Protein AF-A0AAW8KU34-F1 (afdb_monomer_lite)

Radius of gyration: 14.09 Å; chains: 1; bounding box: 29×32×42 Å

Foldseek 3Di:
DDDDQFDADDFPVQVVQVVVCVPPQARDQCCVVPVPTSNNVRLVSSLVVVVVVCVPDPDDDDDQDDDDPPPCSLNSQRSNQVVVVVVVDDGDRDDPPPPPDPNVRD

pLDDT: mean 89.27, std 9.23, range [56.66, 97.44]

Structure (mmCIF, N/CA/C/O backbone):
data_AF-A0AAW8KU34-F1
#
_entry.id   AF-A0AAW8KU34-F1
#
loop_
_atom_site.group_PDB
_atom_site.id
_atom_site.type_symbol
_atom_site.label_atom_id
_atom_site.label_alt_id
_atom_site.label_comp_id
_atom_site.label_asym_id
_atom_site.label_entity_id
_atom_site.label_seq_id
_atom_site.pdbx_PDB_ins_code
_atom_site.Cartn_x
_atom_site.Cartn_y
_atom_site.Cartn_z
_atom_site.occupancy
_atom_site.B_iso_or_equiv
_atom_site.auth_seq_id
_atom_site.auth_comp_id
_atom_site.auth_asym_id
_atom_site.auth_atom_id
_atom_site.pdbx_PDB_model_num
ATOM 1 N N . ASP A 1 1 ? 1.439 19.061 10.463 1.00 82.94 1 ASP A N 1
ATOM 2 C CA . ASP A 1 1 ? 2.182 18.063 9.667 1.00 82.94 1 ASP A CA 1
ATOM 3 C C . ASP A 1 1 ? 1.317 16.869 9.321 1.00 82.94 1 ASP A C 1
ATOM 5 O O . ASP A 1 1 ? 0.496 16.463 10.137 1.00 82.94 1 ASP A O 1
ATOM 9 N N . LEU A 1 2 ? 1.455 16.345 8.100 1.00 84.88 2 LEU A N 1
ATOM 10 C CA . LEU A 1 2 ? 0.775 15.120 7.673 1.00 84.88 2 LEU A CA 1
ATOM 11 C C . LEU A 1 2 ? 1.658 13.909 8.010 1.00 84.88 2 LEU A C 1
ATOM 13 O O . LEU A 1 2 ? 2.841 13.927 7.662 1.00 84.88 2 LEU A O 1
ATOM 17 N N . PRO A 1 3 ? 1.122 12.858 8.657 1.00 86.56 3 PRO A N 1
ATOM 18 C CA . PRO A 1 3 ? 1.906 11.675 8.986 1.00 86.56 3 PRO A CA 1
ATOM 19 C C . PRO A 1 3 ? 2.323 10.934 7.712 1.00 86.56 3 PRO A C 1
ATOM 21 O O . PRO A 1 3 ? 1.494 10.592 6.866 1.00 86.56 3 PRO A O 1
ATOM 24 N N . VAL A 1 4 ? 3.621 10.657 7.586 1.00 90.88 4 VAL A N 1
ATOM 25 C CA . VAL A 1 4 ? 4.167 9.839 6.499 1.00 90.88 4 VAL A CA 1
ATOM 26 C C . VAL A 1 4 ? 4.163 8.381 6.945 1.00 90.88 4 VAL A C 1
ATOM 28 O O . VAL A 1 4 ? 4.952 7.983 7.796 1.00 90.88 4 VAL A O 1
ATOM 31 N N . TYR A 1 5 ? 3.269 7.579 6.366 1.00 89.50 5 TYR A N 1
ATOM 32 C CA . TYR A 1 5 ? 3.128 6.163 6.727 1.00 89.50 5 TYR A CA 1
ATOM 33 C C . TYR A 1 5 ? 4.246 5.273 6.170 1.00 89.50 5 TYR A C 1
ATOM 35 O O . TYR A 1 5 ? 4.602 4.284 6.804 1.00 89.50 5 TYR A O 1
ATOM 43 N N . ALA A 1 6 ? 4.786 5.598 4.992 1.00 91.81 6 ALA A N 1
ATOM 44 C CA . ALA A 1 6 ? 5.962 4.941 4.425 1.00 91.81 6 ALA A CA 1
ATOM 45 C C . ALA A 1 6 ? 6.533 5.722 3.237 1.00 91.81 6 ALA A C 1
ATOM 47 O O . ALA A 1 6 ? 5.825 6.482 2.574 1.00 91.81 6 ALA A O 1
ATOM 48 N N . THR A 1 7 ? 7.785 5.409 2.908 1.00 93.94 7 THR A N 1
ATOM 49 C CA . THR A 1 7 ? 8.419 5.742 1.630 1.00 93.94 7 THR A CA 1
ATOM 50 C C . THR A 1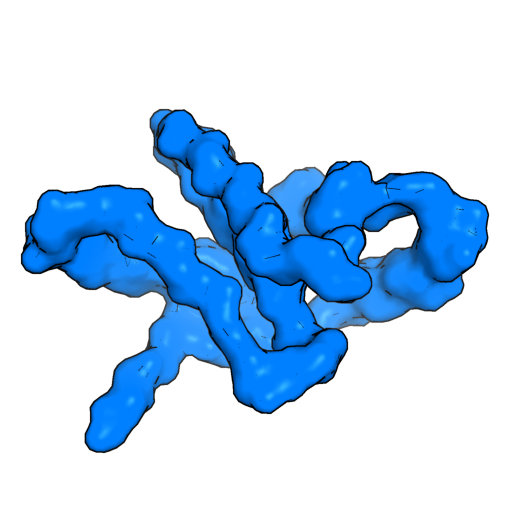 7 ? 8.562 4.459 0.816 1.00 93.94 7 THR A C 1
ATOM 52 O O . THR A 1 7 ? 9.169 3.488 1.275 1.00 93.94 7 THR A O 1
ATOM 55 N N . VAL A 1 8 ? 7.983 4.431 -0.385 1.00 95.56 8 VAL A N 1
ATOM 56 C CA . VAL A 1 8 ? 8.022 3.261 -1.274 1.00 95.56 8 VAL A CA 1
ATOM 57 C C . VAL A 1 8 ? 9.053 3.513 -2.376 1.00 95.56 8 VAL A C 1
ATOM 59 O O . VAL A 1 8 ? 8.828 4.397 -3.208 1.00 95.56 8 VAL A O 1
ATOM 62 N N . PRO A 1 9 ? 10.186 2.789 -2.397 1.00 94.62 9 PRO A N 1
ATOM 63 C CA . PRO A 1 9 ? 11.171 2.933 -3.458 1.00 94.62 9 PRO A CA 1
ATOM 64 C C . PRO A 1 9 ? 10.641 2.371 -4.777 1.00 94.62 9 PRO A C 1
ATOM 66 O O . PRO A 1 9 ? 9.711 1.562 -4.823 1.00 94.62 9 PRO A O 1
ATOM 69 N N . ARG A 1 10 ? 11.264 2.789 -5.878 1.00 92.44 10 ARG A N 1
ATOM 70 C CA . ARG A 1 10 ? 10.978 2.209 -7.188 1.00 92.44 10 ARG A CA 1
ATOM 71 C C . ARG A 1 10 ? 11.540 0.791 -7.259 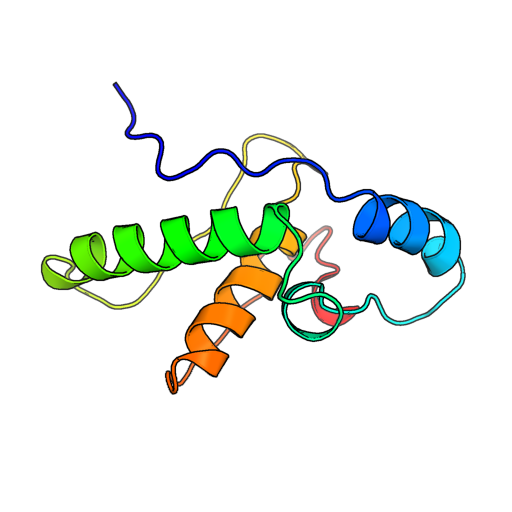1.00 92.44 10 ARG A C 1
ATOM 73 O O . ARG A 1 10 ? 12.690 0.569 -6.896 1.00 92.44 10 ARG A O 1
ATOM 80 N N . SER A 1 11 ? 10.736 -0.142 -7.760 1.00 92.12 11 SER A N 1
ATOM 81 C CA . SER A 1 11 ? 11.166 -1.517 -8.027 1.00 92.12 11 SER A CA 1
ATOM 82 C C . SER A 1 11 ? 11.698 -1.623 -9.463 1.00 92.12 11 SER A C 1
ATOM 84 O O . SER A 1 11 ? 10.914 -1.443 -10.405 1.00 92.12 11 SER A O 1
ATOM 86 N N . PRO A 1 12 ? 12.983 -1.973 -9.671 1.00 87.69 12 PRO A N 1
ATOM 87 C CA . PRO A 1 12 ? 13.537 -2.202 -11.008 1.00 87.69 12 PRO A CA 1
ATOM 88 C C . PRO A 1 12 ? 12.806 -3.328 -11.749 1.00 87.69 12 PRO A C 1
ATOM 90 O O . PRO A 1 12 ? 12.607 -3.276 -12.965 1.00 87.69 12 PRO A O 1
ATOM 93 N N . ILE A 1 13 ? 12.347 -4.337 -11.002 1.00 85.12 13 ILE A N 1
ATOM 94 C CA . ILE A 1 13 ? 11.588 -5.474 -11.523 1.00 85.12 13 ILE A CA 1
ATOM 95 C C . ILE A 1 13 ? 10.246 -4.991 -12.083 1.00 85.12 13 ILE A C 1
ATOM 97 O O . ILE A 1 13 ? 9.852 -5.381 -13.186 1.00 85.12 13 ILE A O 1
ATOM 101 N N . GLN A 1 14 ? 9.549 -4.128 -11.342 1.00 83.44 14 GLN A N 1
ATOM 102 C CA . GLN A 1 14 ? 8.282 -3.553 -11.780 1.00 83.44 14 GLN A CA 1
ATOM 103 C C . GLN A 1 14 ? 8.462 -2.616 -12.980 1.00 83.44 14 GLN A C 1
ATOM 105 O O . GLN A 1 14 ? 7.684 -2.702 -13.930 1.00 83.44 14 GLN A O 1
ATOM 110 N N . GLU A 1 15 ? 9.478 -1.750 -12.978 1.00 83.69 15 GLU A N 1
ATOM 111 C CA . GLU A 1 15 ? 9.758 -0.832 -14.093 1.00 83.69 15 GLU A CA 1
ATOM 112 C C . GLU A 1 15 ? 10.072 -1.580 -15.392 1.00 83.69 15 GLU A C 1
ATOM 114 O O . GLU A 1 15 ? 9.447 -1.330 -16.428 1.00 83.69 15 GLU A O 1
ATOM 119 N N . THR A 1 16 ? 10.974 -2.562 -15.325 1.00 77.56 16 THR A N 1
ATOM 120 C CA . THR A 1 16 ? 11.326 -3.409 -16.474 1.00 77.56 16 THR A CA 1
ATOM 121 C C . THR A 1 16 ? 10.087 -4.099 -17.039 1.00 77.56 16 THR A C 1
ATOM 123 O O . THR A 1 16 ? 9.863 -4.127 -18.252 1.00 77.56 16 THR A O 1
ATOM 126 N N . ARG A 1 17 ? 9.221 -4.610 -16.156 1.00 72.44 17 ARG A N 1
ATOM 127 C CA . ARG A 1 17 ? 7.977 -5.272 -16.552 1.00 72.44 17 ARG A CA 1
ATOM 128 C C . ARG A 1 17 ? 6.988 -4.296 -17.171 1.00 72.44 17 ARG A C 1
ATOM 130 O O . ARG A 1 17 ? 6.441 -4.625 -18.213 1.00 72.44 17 ARG A O 1
ATOM 137 N N . MET A 1 18 ? 6.788 -3.097 -16.627 1.00 71.69 18 MET A N 1
ATOM 138 C CA . MET A 1 18 ? 5.879 -2.106 -17.224 1.00 71.69 18 MET A CA 1
ATOM 139 C C . MET A 1 18 ? 6.263 -1.756 -18.670 1.00 71.69 18 MET A C 1
ATOM 141 O O . MET A 1 18 ? 5.384 -1.643 -19.525 1.00 71.69 18 MET A O 1
ATOM 145 N N . ASN A 1 19 ? 7.561 -1.685 -18.976 1.00 66.62 19 ASN A N 1
ATOM 146 C CA . ASN A 1 19 ? 8.042 -1.446 -20.339 1.00 66.62 19 ASN A CA 1
ATOM 147 C C . ASN A 1 19 ? 7.754 -2.622 -21.288 1.00 66.62 19 ASN A C 1
ATOM 149 O O . ASN A 1 19 ? 7.316 -2.410 -22.419 1.00 66.62 19 ASN A O 1
ATOM 153 N N . ILE A 1 20 ? 7.923 -3.860 -20.817 1.00 60.25 20 ILE A N 1
ATOM 154 C CA . ILE A 1 20 ? 7.625 -5.083 -21.583 1.00 60.25 20 ILE A CA 1
ATOM 155 C C . ILE A 1 20 ? 6.104 -5.282 -21.754 1.00 60.25 20 ILE A C 1
ATOM 157 O O . ILE A 1 20 ? 5.633 -5.780 -22.779 1.00 60.25 20 ILE A O 1
ATOM 161 N N . LEU A 1 21 ? 5.314 -4.868 -20.763 1.00 59.69 21 LEU A N 1
ATOM 162 C CA . LEU A 1 21 ? 3.875 -5.115 -20.663 1.00 59.69 21 LEU A CA 1
ATOM 163 C C . LEU A 1 21 ? 3.008 -4.097 -21.398 1.00 59.69 21 LEU A C 1
ATOM 165 O O . LEU A 1 21 ? 1.831 -4.382 -21.598 1.00 59.69 21 LEU A O 1
ATOM 169 N N . LYS A 1 22 ? 3.571 -3.002 -21.933 1.00 59.19 22 LYS A N 1
ATOM 170 C CA . LYS A 1 22 ? 2.886 -2.203 -22.972 1.00 59.19 22 LYS A CA 1
ATOM 171 C C . LYS A 1 22 ? 2.386 -3.074 -24.144 1.00 59.19 22 LYS A C 1
ATOM 173 O O . LYS A 1 22 ? 1.486 -2.655 -24.862 1.00 59.19 22 LYS A O 1
ATOM 178 N N . LYS A 1 23 ? 2.931 -4.292 -24.313 1.00 56.66 23 LYS A N 1
ATOM 179 C CA . LYS A 1 23 ? 2.523 -5.297 -25.310 1.00 56.66 23 LYS A CA 1
ATOM 180 C C . LYS A 1 23 ? 1.631 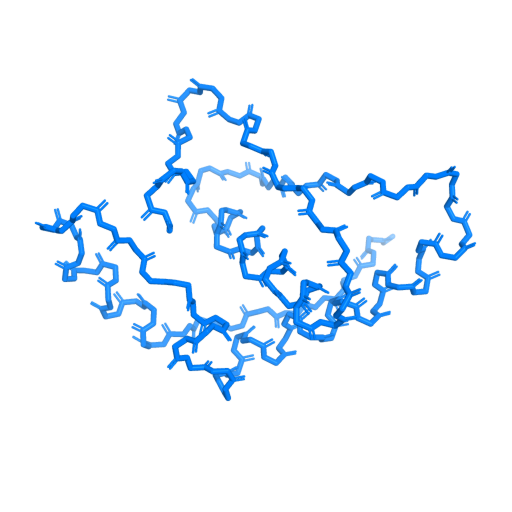-6.445 -24.788 1.00 56.66 23 LYS A C 1
ATOM 182 O O . LYS A 1 23 ? 1.126 -7.203 -25.609 1.00 56.66 23 LYS A O 1
ATOM 187 N N . LYS A 1 24 ? 1.429 -6.628 -23.473 1.00 56.88 24 LYS A N 1
ATOM 188 C CA . LYS A 1 24 ? 0.632 -7.744 -22.901 1.00 56.88 24 LYS A CA 1
ATOM 189 C C . LYS A 1 24 ? -0.642 -7.248 -22.207 1.00 56.88 24 LYS A C 1
ATOM 191 O O . LYS A 1 24 ? -0.696 -6.135 -21.703 1.00 56.88 24 LYS A O 1
ATOM 196 N N . LYS A 1 25 ? -1.669 -8.106 -22.155 1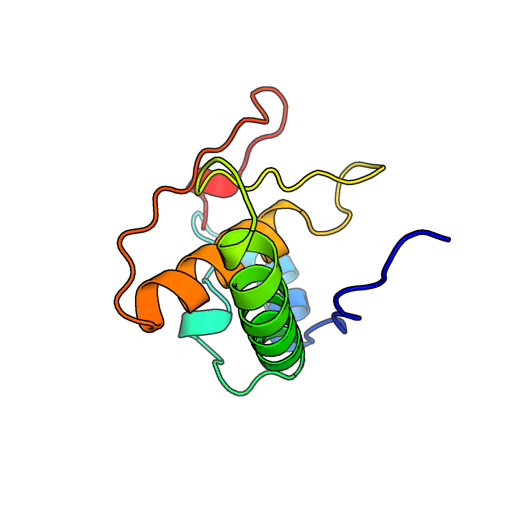.00 69.12 25 LYS A N 1
ATOM 197 C CA . LYS A 1 25 ? -2.993 -7.787 -21.582 1.00 69.12 25 LYS A CA 1
ATOM 198 C C . LYS A 1 25 ? -3.043 -7.728 -20.041 1.00 69.12 25 LYS A C 1
ATOM 200 O O . LYS A 1 25 ? -4.006 -7.172 -19.532 1.00 69.12 25 LYS A O 1
ATOM 205 N N . SER A 1 26 ? -2.054 -8.272 -19.318 1.00 78.25 26 SER A N 1
ATOM 206 C CA . SER A 1 26 ? -2.069 -8.373 -17.845 1.00 78.25 26 SER A CA 1
ATOM 207 C C . SER A 1 26 ? -0.733 -7.968 -17.205 1.00 78.25 26 SER A C 1
ATOM 209 O O . SER A 1 26 ? 0.333 -8.347 -17.693 1.00 78.25 26 SER A O 1
ATOM 211 N N . ILE A 1 27 ? -0.807 -7.190 -16.124 1.00 82.31 27 ILE A N 1
ATOM 212 C CA . ILE A 1 27 ? 0.280 -6.664 -15.303 1.00 82.31 27 ILE A CA 1
ATOM 213 C C . ILE A 1 27 ? 0.407 -7.550 -14.063 1.00 82.31 27 ILE A C 1
ATOM 215 O O . ILE A 1 27 ? -0.523 -7.618 -13.279 1.00 82.31 27 ILE A O 1
ATOM 219 N N . PRO A 1 28 ? 1.547 -8.210 -13.819 1.00 86.44 28 PRO A N 1
ATOM 220 C CA . PRO A 1 28 ? 1.688 -9.048 -12.644 1.00 86.44 28 PRO A CA 1
ATOM 221 C C . PRO A 1 28 ? 1.689 -8.213 -11.360 1.00 86.44 28 PRO A C 1
ATOM 223 O O . PRO A 1 28 ? 2.337 -7.168 -11.277 1.00 86.44 28 PRO A O 1
ATOM 226 N N . ILE A 1 29 ? 1.046 -8.744 -10.326 1.00 92.81 29 ILE A N 1
ATOM 227 C CA . ILE A 1 29 ? 1.093 -8.194 -8.972 1.00 92.81 29 ILE A CA 1
ATOM 228 C C . ILE A 1 29 ? 2.467 -8.488 -8.352 1.00 92.81 29 ILE A C 1
ATOM 230 O O . ILE A 1 29 ? 2.851 -9.649 -8.168 1.00 92.81 29 ILE A O 1
ATOM 234 N N . LEU A 1 30 ? 3.214 -7.433 -8.016 1.00 94.19 30 LEU A N 1
ATOM 235 C CA . LEU A 1 30 ? 4.580 -7.542 -7.496 1.00 94.19 30 LEU A CA 1
ATOM 236 C C . LEU A 1 30 ? 4.624 -8.287 -6.154 1.00 94.19 30 LEU A C 1
ATOM 238 O O . LEU A 1 30 ? 5.466 -9.161 -5.991 1.00 94.19 30 LEU A O 1
ATOM 242 N N . ALA A 1 31 ? 3.658 -8.055 -5.261 1.00 95.31 31 ALA A N 1
ATOM 243 C CA . ALA A 1 31 ? 3.540 -8.734 -3.967 1.00 95.31 31 ALA A CA 1
ATOM 244 C C . ALA A 1 31 ? 3.412 -10.267 -4.076 1.00 95.31 31 ALA A C 1
ATOM 246 O O . ALA A 1 31 ? 3.710 -10.977 -3.117 1.00 95.31 31 ALA A O 1
ATOM 247 N N . VAL A 1 32 ? 2.970 -10.781 -5.231 1.00 94.12 32 VAL A N 1
ATOM 248 C CA . VAL A 1 32 ? 2.906 -12.224 -5.520 1.00 94.12 32 VAL A CA 1
ATOM 249 C C . VAL A 1 32 ? 4.178 -12.709 -6.213 1.00 94.12 32 VAL A C 1
ATOM 251 O O . VAL A 1 32 ? 4.642 -13.812 -5.949 1.00 94.12 32 VAL A O 1
ATOM 254 N N . LYS A 1 33 ? 4.729 -11.917 -7.141 1.00 92.00 33 LYS A N 1
ATOM 255 C CA . LYS A 1 33 ? 5.848 -12.346 -7.997 1.00 92.00 33 LYS A CA 1
ATOM 256 C C . LYS A 1 33 ? 7.237 -12.115 -7.409 1.00 92.00 33 LYS A C 1
ATOM 258 O O . LYS A 1 33 ? 8.155 -12.805 -7.829 1.00 92.00 33 LYS A O 1
ATOM 263 N N . SER A 1 34 ? 7.397 -11.130 -6.535 1.00 93.44 34 SER A N 1
ATOM 264 C CA . SER A 1 34 ? 8.650 -10.804 -5.848 1.00 93.44 34 SER A CA 1
ATOM 265 C C . SER A 1 34 ? 8.295 -10.234 -4.481 1.00 93.44 34 SER A C 1
ATOM 267 O O . SER A 1 34 ? 8.297 -9.026 -4.252 1.00 93.44 34 SER A O 1
ATOM 269 N N . SER A 1 35 ? 7.868 -11.116 -3.582 1.00 92.44 35 SER A N 1
ATOM 270 C CA . SER A 1 35 ? 7.439 -10.731 -2.237 1.00 92.44 35 SER A CA 1
ATOM 271 C C . SER A 1 35 ? 8.580 -10.154 -1.392 1.00 92.44 35 SER A C 1
ATOM 273 O O . SER A 1 35 ? 8.323 -9.505 -0.385 1.00 92.44 35 SER A O 1
ATOM 275 N N . ASP A 1 36 ? 9.819 -10.422 -1.768 1.00 93.50 36 ASP A N 1
ATOM 276 C CA . ASP A 1 36 ? 11.067 -9.959 -1.164 1.00 93.50 36 ASP A CA 1
ATOM 277 C C . ASP A 1 36 ? 11.530 -8.580 -1.672 1.00 93.50 36 ASP A C 1
ATOM 279 O O . ASP A 1 36 ? 12.485 -8.021 -1.140 1.00 93.50 36 ASP A O 1
ATOM 283 N N . ASP A 1 37 ? 10.858 -8.009 -2.676 1.00 95.88 37 ASP A N 1
ATOM 284 C CA . ASP A 1 37 ? 11.195 -6.690 -3.213 1.00 95.88 37 ASP A CA 1
ATOM 285 C C . ASP A 1 37 ? 11.033 -5.596 -2.139 1.00 95.88 37 ASP A C 1
ATOM 287 O O . ASP A 1 37 ? 10.047 -5.561 -1.395 1.00 95.88 37 ASP A O 1
ATOM 291 N N . ILE A 1 38 ? 11.985 -4.661 -2.084 1.00 95.50 38 ILE A N 1
ATOM 292 C CA . ILE A 1 38 ? 12.019 -3.578 -1.089 1.00 95.50 38 ILE A CA 1
ATOM 293 C C . ILE A 1 38 ? 10.743 -2.724 -1.154 1.00 95.50 38 ILE A C 1
ATOM 295 O O . ILE A 1 38 ? 10.228 -2.296 -0.121 1.00 95.50 38 ILE A O 1
ATOM 299 N N . ALA A 1 39 ? 10.174 -2.515 -2.346 1.00 96.19 39 ALA A N 1
ATOM 300 C CA . ALA A 1 39 ? 8.908 -1.803 -2.489 1.00 96.19 39 ALA A CA 1
ATOM 301 C C . ALA A 1 39 ? 7.758 -2.533 -1.777 1.00 96.19 39 ALA A C 1
ATOM 303 O O . ALA A 1 39 ? 6.884 -1.890 -1.196 1.00 96.19 39 ALA A O 1
ATOM 304 N N . ILE A 1 40 ? 7.762 -3.869 -1.793 1.00 96.94 40 ILE A N 1
ATOM 305 C CA . ILE A 1 40 ? 6.768 -4.696 -1.100 1.00 96.94 40 ILE A CA 1
ATOM 306 C C . ILE A 1 40 ? 6.982 -4.663 0.410 1.00 96.94 40 ILE A C 1
ATOM 308 O O . ILE A 1 40 ? 5.999 -4.578 1.147 1.00 96.94 40 ILE A O 1
ATOM 312 N N . GLU A 1 41 ? 8.228 -4.644 0.880 1.00 95.56 41 GLU A N 1
ATOM 313 C CA . GLU A 1 41 ? 8.511 -4.482 2.308 1.00 95.56 41 GLU A CA 1
ATOM 314 C C . GLU A 1 41 ? 8.010 -3.129 2.835 1.00 95.56 41 GLU A C 1
ATOM 316 O O . GLU A 1 41 ? 7.313 -3.082 3.851 1.00 95.56 41 GLU A O 1
ATOM 321 N N . SER A 1 42 ? 8.210 -2.039 2.084 1.00 96.31 42 SER A N 1
ATOM 322 C CA . SER A 1 42 ? 7.615 -0.738 2.423 1.00 96.31 42 SER A CA 1
ATOM 323 C C . SER A 1 42 ? 6.085 -0.810 2.538 1.00 96.31 42 SER A C 1
ATOM 325 O O . SER A 1 42 ? 5.505 -0.196 3.434 1.00 96.31 42 SER A O 1
ATOM 327 N N . LEU A 1 43 ? 5.404 -1.586 1.685 1.00 96.88 43 LEU A N 1
ATOM 328 C CA . LEU A 1 43 ? 3.952 -1.786 1.782 1.00 96.88 43 LEU A CA 1
ATOM 329 C C . LEU A 1 43 ? 3.537 -2.644 2.990 1.00 96.88 43 LEU A C 1
ATOM 331 O O . LEU A 1 43 ? 2.449 -2.432 3.533 1.00 96.88 43 LEU A O 1
ATOM 335 N N . ARG A 1 44 ? 4.376 -3.581 3.454 1.00 95.31 44 ARG A N 1
ATOM 336 C CA . ARG A 1 44 ? 4.130 -4.308 4.713 1.00 95.31 44 ARG A CA 1
ATOM 337 C C . ARG A 1 44 ? 4.186 -3.369 5.915 1.00 95.31 44 ARG A C 1
ATOM 339 O O . ARG A 1 44 ? 3.337 -3.493 6.798 1.00 95.31 44 ARG A O 1
ATOM 346 N N . SER A 1 45 ? 5.094 -2.395 5.908 1.00 94.44 45 SER A N 1
ATOM 347 C CA . SER A 1 45 ? 5.134 -1.327 6.916 1.00 94.44 45 SER A CA 1
ATOM 348 C C . SER A 1 45 ? 3.861 -0.475 6.892 1.00 94.44 45 SER A C 1
ATOM 350 O O . SER A 1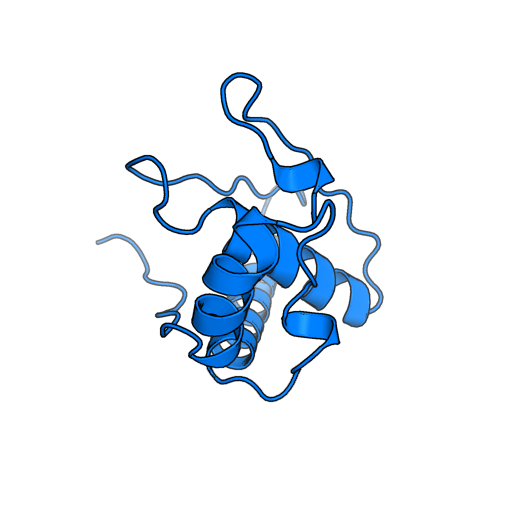 45 ? 3.266 -0.244 7.946 1.00 94.44 45 SER A O 1
ATOM 352 N N . ILE A 1 46 ? 3.364 -0.105 5.699 1.00 95.44 46 ILE A N 1
ATOM 353 C CA . ILE A 1 46 ? 2.065 0.582 5.557 1.00 95.44 46 ILE A CA 1
ATOM 354 C C . ILE A 1 46 ? 0.935 -0.258 6.161 1.00 95.44 46 ILE A C 1
ATOM 356 O O . ILE A 1 46 ? 0.137 0.271 6.931 1.00 95.44 46 ILE A O 1
ATOM 360 N N . ARG A 1 47 ? 0.860 -1.562 5.851 1.00 95.00 47 ARG A N 1
ATOM 361 C CA . ARG A 1 47 ? -0.160 -2.465 6.417 1.00 95.00 47 ARG A CA 1
ATOM 362 C C . ARG A 1 47 ? -0.157 -2.409 7.946 1.00 95.00 47 ARG A C 1
ATOM 364 O O . ARG A 1 47 ? -1.226 -2.298 8.540 1.00 95.00 47 ARG A O 1
ATOM 371 N N . THR A 1 48 ? 1.016 -2.492 8.571 1.00 93.81 48 THR A N 1
ATOM 372 C CA . THR A 1 48 ? 1.149 -2.442 10.034 1.00 93.81 48 THR A CA 1
ATOM 373 C C . THR A 1 48 ? 0.667 -1.104 10.591 1.00 93.81 48 THR A C 1
ATOM 375 O O . THR A 1 48 ? -0.120 -1.084 11.533 1.00 93.81 48 THR A O 1
ATOM 378 N N . ALA A 1 49 ? 1.056 0.017 9.984 1.00 92.62 49 ALA A N 1
ATOM 379 C CA . ALA A 1 49 ? 0.628 1.332 10.451 1.00 92.62 49 ALA A CA 1
ATOM 380 C C . ALA A 1 49 ? -0.887 1.560 10.271 1.00 92.62 49 ALA A C 1
ATOM 382 O O . ALA A 1 49 ? -1.555 2.071 11.170 1.00 92.62 49 ALA A O 1
ATOM 383 N N . ILE A 1 50 ? -1.453 1.107 9.148 1.00 92.75 50 ILE A N 1
ATOM 384 C CA . ILE A 1 50 ? -2.901 1.127 8.905 1.00 92.75 50 ILE A CA 1
ATOM 385 C C . ILE A 1 50 ? -3.638 0.229 9.900 1.00 92.75 50 ILE A C 1
ATOM 387 O O . ILE A 1 50 ? -4.715 0.600 10.350 1.00 92.75 50 ILE A O 1
ATOM 391 N N . HIS A 1 51 ? -3.084 -0.929 10.268 1.00 90.88 51 HIS A N 1
ATOM 392 C CA . HIS A 1 51 ? -3.711 -1.818 11.246 1.00 90.88 51 HIS A CA 1
ATOM 393 C C . HIS A 1 51 ? -3.978 -1.093 12.569 1.00 90.88 51 HIS A C 1
ATOM 395 O O . HIS A 1 51 ? -5.095 -1.157 13.073 1.00 90.88 51 HIS A O 1
ATOM 401 N N . PHE A 1 52 ? -2.998 -0.336 13.069 1.00 89.69 52 PHE A N 1
ATOM 402 C CA . PHE A 1 52 ? -3.175 0.481 14.269 1.00 89.69 52 PHE A CA 1
ATOM 403 C C . PHE A 1 52 ? -4.145 1.647 14.056 1.00 89.69 52 PHE A C 1
ATOM 405 O O . PHE A 1 52 ? -4.974 1.910 14.924 1.00 89.69 52 PHE A O 1
ATOM 412 N N . ALA A 1 53 ? -4.094 2.313 12.898 1.00 89.56 53 ALA A N 1
ATOM 413 C CA . ALA A 1 53 ? -5.020 3.402 12.582 1.00 89.56 53 ALA A CA 1
ATOM 414 C C . ALA A 1 53 ? -6.486 2.927 12.516 1.00 89.56 53 ALA A C 1
ATOM 416 O O . ALA A 1 53 ? -7.388 3.631 12.965 1.00 89.56 53 ALA A O 1
ATOM 417 N N . LEU A 1 54 ? -6.724 1.721 11.991 1.00 89.69 54 LEU A N 1
ATOM 418 C CA . LEU A 1 54 ? -8.058 1.134 11.874 1.00 89.69 54 LEU A CA 1
ATOM 419 C C . LEU A 1 54 ? -8.646 0.680 13.212 1.00 89.69 54 LEU A C 1
ATOM 421 O O . LEU A 1 54 ? -9.867 0.650 13.332 1.00 89.69 54 LEU A O 1
ATOM 425 N N . THR A 1 55 ? -7.825 0.357 14.217 1.00 90.19 55 THR A N 1
ATOM 426 C CA . THR A 1 55 ? -8.312 -0.034 15.554 1.00 90.19 55 THR A CA 1
ATOM 427 C C . THR A 1 55 ? -9.186 1.049 16.190 1.00 90.19 55 THR A C 1
ATOM 429 O O . THR A 1 55 ? -10.149 0.734 16.882 1.00 90.19 55 THR A O 1
ATOM 432 N N . SER A 1 56 ? -8.886 2.318 15.910 1.00 89.06 56 SER A N 1
ATOM 433 C CA . SER A 1 56 ? -9.646 3.473 16.405 1.00 89.06 56 SER A CA 1
ATOM 434 C C . SER A 1 56 ? -10.609 4.055 15.361 1.00 89.06 56 SER A C 1
ATOM 436 O O . SER A 1 56 ? -11.221 5.096 15.601 1.00 89.06 56 SER A O 1
ATOM 438 N N . ALA A 1 57 ? -10.735 3.431 14.184 1.00 91.94 57 ALA A N 1
ATOM 439 C CA . ALA A 1 57 ? -11.564 3.931 13.094 1.00 91.94 57 ALA A CA 1
ATOM 440 C C . ALA A 1 57 ? -13.009 3.422 13.190 1.00 91.94 57 ALA A C 1
ATOM 442 O O . ALA A 1 57 ? -13.286 2.311 13.632 1.00 91.94 57 ALA A O 1
ATOM 443 N N . LYS A 1 58 ? -13.955 4.226 12.690 1.00 94.75 58 LYS A N 1
ATOM 444 C CA . LYS A 1 58 ? -15.386 3.876 12.665 1.00 94.75 58 LYS A CA 1
ATOM 445 C C . LYS A 1 58 ? -15.715 2.720 11.707 1.00 94.75 58 LYS A C 1
ATOM 447 O O . LYS A 1 58 ? -16.746 2.072 11.860 1.00 94.75 58 LYS A O 1
ATOM 452 N N . ASN A 1 59 ? -14.901 2.506 10.675 1.00 94.56 59 ASN A N 1
ATOM 453 C CA . ASN A 1 59 ? -15.116 1.480 9.656 1.00 94.56 59 ASN A CA 1
ATOM 454 C C . ASN A 1 59 ? -13.778 0.969 9.094 1.00 94.56 59 ASN A C 1
ATOM 456 O O . ASN A 1 59 ? -12.713 1.496 9.405 1.00 94.56 59 ASN A O 1
ATOM 460 N N . ASN A 1 60 ? -13.851 -0.062 8.253 1.00 93.69 60 ASN A N 1
ATOM 461 C CA . ASN A 1 60 ? -12.718 -0.723 7.603 1.00 93.69 60 ASN A CA 1
ATOM 462 C C . ASN A 1 60 ? -12.490 -0.260 6.150 1.00 93.69 60 ASN A C 1
ATOM 464 O O . ASN A 1 60 ? -11.922 -1.007 5.352 1.00 93.69 60 ASN A O 1
ATOM 468 N N . ILE A 1 61 ? -12.965 0.934 5.786 1.00 95.50 61 ILE A N 1
ATOM 469 C CA . ILE A 1 61 ? -12.871 1.473 4.427 1.00 95.50 61 ILE A CA 1
ATOM 470 C C . ILE A 1 61 ? -11.633 2.363 4.335 1.00 95.50 61 ILE A C 1
ATOM 472 O O . ILE A 1 61 ? -11.478 3.318 5.092 1.00 95.50 61 ILE A O 1
ATOM 476 N N . ILE A 1 62 ? -10.762 2.064 3.373 1.00 94.69 62 ILE A N 1
ATOM 477 C CA . ILE A 1 62 ? -9.559 2.849 3.089 1.00 94.69 62 ILE A CA 1
ATOM 478 C C . ILE A 1 62 ? -9.675 3.399 1.672 1.00 94.69 62 ILE A C 1
ATOM 480 O O . ILE A 1 62 ? -9.862 2.641 0.722 1.00 94.69 62 ILE A O 1
ATOM 484 N N . MET A 1 63 ? -9.522 4.714 1.525 1.00 95.25 63 MET A N 1
ATOM 485 C CA . MET A 1 63 ? -9.415 5.367 0.223 1.00 95.25 63 MET A CA 1
ATOM 486 C C . MET A 1 63 ? -7.947 5.651 -0.092 1.00 95.25 63 MET A C 1
ATOM 488 O O . MET A 1 63 ? -7.247 6.272 0.706 1.00 95.25 63 MET A O 1
ATOM 492 N N . ILE A 1 64 ? -7.493 5.234 -1.274 1.00 94.62 64 ILE A N 1
ATOM 493 C CA . ILE A 1 64 ? -6.157 5.551 -1.784 1.00 94.62 64 ILE A CA 1
ATOM 494 C C . ILE A 1 64 ? -6.317 6.544 -2.930 1.00 94.62 64 ILE A C 1
ATOM 496 O O . ILE A 1 64 ? -6.889 6.233 -3.973 1.00 94.62 64 ILE A O 1
ATOM 500 N N . ALA A 1 65 ? -5.792 7.746 -2.729 1.00 93.81 65 ALA A N 1
ATOM 501 C CA . ALA A 1 65 ? -5.794 8.825 -3.706 1.00 93.81 65 ALA A CA 1
ATOM 502 C C . ALA A 1 65 ? -4.379 9.399 -3.848 1.00 93.81 65 ALA A C 1
ATOM 504 O O . ALA A 1 65 ? -3.460 9.036 -3.117 1.00 93.81 65 ALA A O 1
ATOM 505 N N . GLY A 1 66 ? -4.178 10.280 -4.820 1.00 91.38 66 GLY A N 1
ATOM 506 C CA . GLY A 1 66 ? -2.874 10.879 -5.075 1.00 91.38 66 GLY A CA 1
ATOM 507 C C . GLY A 1 66 ? -2.998 12.143 -5.919 1.00 91.38 66 GLY A C 1
ATOM 508 O O . GLY A 1 66 ? -4.005 12.309 -6.608 1.00 91.38 66 GLY A O 1
ATOM 509 N N . PRO A 1 67 ? -1.983 13.019 -5.874 1.00 91.25 67 PRO A N 1
ATOM 510 C CA . PRO A 1 67 ? -2.094 14.403 -6.336 1.00 91.25 67 PRO A CA 1
ATOM 511 C C . PRO A 1 67 ? -2.113 14.554 -7.862 1.00 91.25 67 PRO A C 1
ATOM 513 O O . PRO A 1 67 ? -2.537 15.586 -8.370 1.00 91.25 67 PRO A O 1
ATOM 516 N N . SER A 1 68 ? -1.659 13.544 -8.609 1.00 90.00 68 SER A N 1
ATOM 517 C CA . SER A 1 68 ? -1.595 13.599 -10.071 1.00 90.00 68 SER A CA 1
ATOM 518 C C . SER A 1 68 ? -1.724 12.209 -10.717 1.00 90.00 68 SER A C 1
ATOM 520 O O . SER A 1 68 ? -1.704 11.178 -10.023 1.00 90.00 68 SER A O 1
ATOM 522 N N . PRO A 1 69 ? -1.942 12.130 -12.045 1.00 86.19 69 PRO A N 1
ATOM 523 C CA . PRO A 1 69 ? -1.881 10.873 -12.791 1.00 86.19 69 PRO A CA 1
ATOM 524 C C . PRO A 1 69 ? -0.519 10.179 -12.641 1.00 86.19 69 PRO A C 1
ATOM 526 O O . PRO A 1 69 ? 0.482 10.824 -12.367 1.00 86.19 69 PRO A O 1
ATOM 529 N N . GLU A 1 70 ? -0.489 8.854 -12.810 1.00 84.50 70 GLU A N 1
ATOM 530 C CA . GLU A 1 70 ? 0.756 8.059 -12.906 1.00 84.50 70 GLU A CA 1
ATOM 531 C C . GLU A 1 70 ? 1.678 8.043 -11.664 1.00 84.50 70 GLU A C 1
ATOM 533 O O . GLU A 1 70 ? 2.673 7.332 -11.654 1.00 84.50 70 GLU A O 1
ATOM 538 N N . VAL A 1 71 ? 1.288 8.670 -10.548 1.00 89.44 71 VAL A N 1
ATOM 539 C CA . VAL A 1 71 ? 2.029 8.646 -9.262 1.00 89.44 71 VAL A CA 1
ATOM 540 C C . VAL A 1 71 ? 2.072 7.289 -8.539 1.00 89.44 71 VAL A C 1
ATOM 542 O O . VAL A 1 71 ? 2.532 7.207 -7.407 1.00 89.44 71 VAL A O 1
ATOM 545 N N . GLY A 1 72 ? 1.550 6.219 -9.145 1.00 90.19 72 GLY A N 1
ATOM 546 C CA . GLY A 1 72 ? 1.598 4.869 -8.567 1.00 90.19 72 GLY A CA 1
ATOM 547 C C . GLY A 1 72 ? 0.392 4.444 -7.718 1.00 90.19 72 GLY A C 1
ATOM 548 O O . GLY A 1 72 ? 0.441 3.379 -7.112 1.00 90.19 72 GLY A O 1
ATOM 549 N N . LYS A 1 73 ? -0.720 5.198 -7.706 1.00 92.69 73 LYS A N 1
ATOM 550 C CA . LYS A 1 73 ? -1.944 4.865 -6.931 1.00 92.69 73 LYS A CA 1
ATOM 551 C C . LYS A 1 73 ? -2.420 3.419 -7.131 1.00 92.69 73 LYS A C 1
ATOM 553 O O . LYS A 1 73 ? -2.629 2.702 -6.156 1.00 92.69 73 LYS A O 1
ATOM 558 N N . SER A 1 74 ? -2.550 2.977 -8.384 1.00 92.19 74 SER A N 1
ATOM 559 C CA . SER A 1 74 ? -3.011 1.621 -8.722 1.00 92.19 74 SER A CA 1
ATOM 560 C C . SER A 1 74 ? -2.010 0.546 -8.291 1.00 92.19 74 SER A C 1
ATOM 562 O O . SER A 1 74 ? -2.416 -0.514 -7.818 1.00 92.19 74 SER A O 1
ATOM 564 N N . PHE A 1 75 ? -0.705 0.837 -8.374 1.00 93.50 75 PHE A N 1
ATOM 565 C CA . PHE A 1 75 ? 0.346 -0.057 -7.885 1.00 93.50 75 PHE A CA 1
ATOM 566 C C . PHE A 1 75 ? 0.254 -0.242 -6.367 1.00 93.50 75 PHE A C 1
ATOM 568 O O . PHE A 1 75 ? 0.226 -1.381 -5.902 1.00 93.50 75 PHE A O 1
ATOM 575 N N . ILE A 1 76 ? 0.160 0.856 -5.609 1.00 95.38 76 ILE A N 1
ATOM 576 C CA . ILE A 1 76 ? 0.023 0.809 -4.148 1.00 95.38 76 ILE A CA 1
ATOM 577 C C . ILE A 1 76 ? -1.256 0.061 -3.768 1.00 95.38 76 ILE A C 1
ATOM 579 O O . ILE A 1 76 ? -1.195 -0.878 -2.984 1.00 95.38 76 ILE A O 1
ATOM 583 N N . SER A 1 77 ? -2.393 0.415 -4.373 1.00 95.81 77 SER A N 1
ATOM 584 C CA . SER A 1 77 ? -3.702 -0.160 -4.033 1.00 95.81 77 SER A CA 1
ATOM 585 C C . SER A 1 77 ? -3.756 -1.669 -4.264 1.00 95.81 77 SER A C 1
ATOM 587 O O . SER A 1 77 ? -4.150 -2.417 -3.373 1.00 95.81 77 SER A O 1
ATOM 589 N N . THR A 1 78 ? -3.292 -2.130 -5.428 1.00 95.56 78 THR A N 1
ATOM 590 C CA . THR A 1 78 ? -3.328 -3.553 -5.797 1.00 95.56 78 THR A CA 1
ATOM 591 C C . THR A 1 78 ? -2.411 -4.396 -4.914 1.00 95.56 78 THR A C 1
ATOM 593 O O . THR A 1 78 ? -2.814 -5.438 -4.389 1.00 95.56 78 THR A O 1
ATOM 596 N N . ASN A 1 79 ? -1.169 -3.948 -4.715 1.00 96.69 79 ASN A N 1
ATOM 597 C CA . ASN A 1 79 ? -0.214 -4.696 -3.902 1.00 96.69 79 ASN A CA 1
ATOM 598 C C . ASN A 1 79 ? -0.590 -4.657 -2.419 1.00 96.69 79 ASN A C 1
ATOM 600 O O . ASN A 1 79 ? -0.511 -5.685 -1.755 1.00 96.69 79 ASN A O 1
ATOM 604 N N . LEU A 1 80 ? -1.063 -3.519 -1.904 1.00 96.94 80 LEU A N 1
ATOM 605 C CA . LEU A 1 80 ? -1.508 -3.416 -0.518 1.00 96.94 80 LEU A CA 1
ATOM 606 C C . LEU A 1 80 ? -2.725 -4.313 -0.256 1.00 96.94 80 LEU A C 1
ATOM 608 O O . LEU A 1 80 ? -2.731 -5.045 0.731 1.00 96.94 80 LEU A O 1
ATOM 612 N N . ALA A 1 81 ? -3.710 -4.335 -1.162 1.00 97.06 81 ALA A N 1
ATOM 613 C CA . ALA A 1 81 ? -4.847 -5.252 -1.074 1.00 97.06 81 ALA A CA 1
ATOM 614 C C . ALA A 1 81 ? -4.398 -6.722 -1.050 1.00 97.06 81 ALA A C 1
ATOM 616 O O . ALA A 1 81 ? -4.871 -7.504 -0.226 1.00 97.06 81 ALA A O 1
ATOM 617 N N . THR A 1 82 ? -3.423 -7.077 -1.892 1.00 96.81 82 THR A N 1
ATOM 618 C CA . THR A 1 82 ? -2.820 -8.419 -1.919 1.00 96.81 82 THR A CA 1
ATOM 619 C C . THR A 1 82 ? -2.130 -8.758 -0.597 1.00 96.81 82 THR A C 1
ATOM 621 O O . THR A 1 82 ? -2.323 -9.844 -0.061 1.00 96.81 82 THR A O 1
ATOM 624 N N . ILE A 1 83 ? -1.368 -7.823 -0.030 1.00 97.00 83 ILE A N 1
ATOM 625 C CA . ILE A 1 83 ? -0.652 -7.992 1.243 1.00 97.00 83 ILE A CA 1
ATOM 626 C C . ILE A 1 83 ? -1.622 -8.134 2.428 1.00 97.00 83 ILE A C 1
ATOM 628 O O . ILE A 1 83 ? -1.350 -8.892 3.364 1.00 97.00 83 ILE A O 1
ATOM 632 N N . PHE A 1 84 ? -2.761 -7.434 2.406 1.00 96.44 84 PHE A N 1
ATOM 633 C CA . PHE A 1 84 ? -3.839 -7.652 3.374 1.00 96.44 84 PHE A CA 1
ATOM 634 C C . PHE A 1 84 ? -4.478 -9.035 3.198 1.00 96.44 84 PHE A C 1
ATOM 636 O O . PHE A 1 84 ? -4.683 -9.734 4.190 1.00 96.44 84 PHE A O 1
ATOM 643 N N . ALA A 1 85 ? -4.744 -9.455 1.958 1.00 96.38 85 ALA A N 1
ATOM 644 C CA . ALA A 1 85 ? -5.327 -10.763 1.661 1.00 96.38 85 ALA A CA 1
ATOM 645 C C . ALA A 1 85 ? -4.408 -11.924 2.083 1.00 96.38 85 ALA A C 1
ATOM 647 O O . ALA A 1 85 ? -4.872 -12.875 2.706 1.00 96.38 85 ALA A O 1
ATOM 648 N N . GLN A 1 86 ? -3.096 -11.807 1.846 1.00 94.75 86 GLN A N 1
ATOM 649 C CA . GLN A 1 86 ? -2.073 -12.748 2.329 1.00 94.75 86 GLN A CA 1
ATOM 650 C C . GLN A 1 86 ? -2.031 -12.843 3.864 1.00 94.75 86 GLN A C 1
ATOM 652 O O . GLN A 1 86 ? -1.625 -13.863 4.409 1.00 94.75 86 GLN A O 1
ATOM 657 N N . GLY A 1 87 ? -2.478 -11.802 4.573 1.00 92.31 87 GLY A N 1
ATOM 658 C CA . GLY A 1 87 ? -2.688 -11.812 6.023 1.00 92.31 87 GLY A CA 1
ATOM 659 C C . GLY A 1 87 ? -4.023 -12.429 6.460 1.00 92.31 87 GLY A C 1
ATOM 660 O O . GLY A 1 87 ? -4.517 -12.083 7.532 1.00 92.31 87 GLY A O 1
ATOM 661 N N . ASN A 1 88 ? -4.640 -13.280 5.629 1.00 94.00 88 ASN A N 1
ATOM 662 C CA . ASN A 1 88 ? -5.937 -13.928 5.857 1.00 94.00 88 ASN A CA 1
ATOM 663 C C . ASN A 1 88 ? -7.109 -12.955 6.090 1.00 94.00 88 ASN A C 1
ATOM 665 O O . ASN A 1 88 ? -8.078 -13.277 6.782 1.00 94.00 88 ASN A O 1
ATOM 669 N N . LYS A 1 89 ? -7.055 -11.749 5.513 1.00 94.25 89 LYS A N 1
ATOM 670 C CA . LYS A 1 89 ? -8.190 -10.816 5.515 1.00 94.25 89 LYS A CA 1
ATOM 671 C C . LYS A 1 89 ? -9.015 -10.986 4.242 1.00 94.25 89 LYS A C 1
ATOM 673 O O . LYS A 1 89 ? -8.474 -11.158 3.155 1.00 94.25 89 LYS A O 1
ATOM 678 N N . ARG A 1 90 ? -10.340 -10.870 4.361 1.00 96.94 90 ARG A N 1
ATOM 679 C CA . ARG A 1 90 ? -11.218 -10.698 3.195 1.00 96.94 90 ARG A CA 1
ATOM 680 C C . ARG A 1 90 ? -11.123 -9.247 2.740 1.00 96.94 90 ARG A C 1
ATOM 682 O O . ARG A 1 90 ? -11.483 -8.353 3.502 1.00 96.94 90 ARG A O 1
ATOM 689 N N . VAL A 1 91 ? -10.617 -9.029 1.532 1.00 97.00 91 VAL A N 1
ATOM 690 C CA . VAL A 1 91 ? -10.348 -7.695 0.986 1.00 97.00 91 VAL A CA 1
ATOM 691 C C . VAL A 1 91 ? -11.147 -7.508 -0.295 1.00 97.00 91 VAL A C 1
ATOM 693 O O . VAL A 1 91 ? -11.089 -8.350 -1.186 1.00 97.00 91 VAL A O 1
ATOM 696 N N . LEU A 1 92 ? -11.868 -6.391 -0.386 1.00 97.44 92 LEU A N 1
ATOM 697 C CA . LEU A 1 92 ? -12.492 -5.920 -1.617 1.00 97.44 92 LEU A CA 1
ATOM 698 C C . LEU A 1 92 ? -11.729 -4.686 -2.091 1.00 97.44 92 LEU A C 1
ATOM 700 O O . LEU A 1 92 ? -11.626 -3.701 -1.362 1.00 97.44 92 LEU A O 1
ATOM 704 N N . LEU A 1 93 ? -11.201 -4.752 -3.309 1.00 96.38 93 LEU A N 1
ATOM 705 C CA . LEU A 1 93 ? -10.538 -3.634 -3.962 1.00 96.38 93 LEU A CA 1
ATOM 706 C C . LEU A 1 93 ? -11.461 -3.085 -5.056 1.00 96.38 93 LEU A C 1
ATOM 708 O O . LEU A 1 93 ? -11.905 -3.835 -5.921 1.00 96.38 93 LEU A O 1
ATOM 712 N N . ILE A 1 94 ? -11.754 -1.786 -5.003 1.00 96.31 94 ILE A N 1
ATOM 713 C CA . ILE A 1 94 ? -12.698 -1.114 -5.906 1.00 96.31 94 ILE A CA 1
ATOM 714 C C . ILE A 1 94 ? -11.931 -0.077 -6.729 1.00 96.31 94 ILE A C 1
ATOM 716 O O . ILE A 1 94 ? -11.259 0.781 -6.156 1.00 96.31 94 ILE A O 1
ATOM 720 N N . ASP A 1 95 ? -12.031 -0.145 -8.062 1.00 94.12 95 ASP A N 1
ATOM 721 C CA . ASP A 1 95 ? -11.533 0.923 -8.938 1.00 94.12 95 ASP A CA 1
ATOM 722 C C . ASP A 1 95 ? -12.572 2.045 -8.999 1.00 94.12 95 ASP A C 1
ATOM 724 O O . ASP A 1 95 ? -13.620 1.894 -9.626 1.00 94.12 95 ASP A O 1
ATOM 728 N N . ALA A 1 96 ? -12.302 3.157 -8.319 1.00 93.31 96 ALA A N 1
ATOM 729 C CA . ALA A 1 96 ? -13.155 4.343 -8.375 1.00 93.31 96 ALA A CA 1
ATOM 730 C C . ALA A 1 96 ? -12.740 5.323 -9.494 1.00 93.31 96 ALA A C 1
ATOM 732 O O . ALA A 1 96 ? -13.426 6.324 -9.711 1.00 93.31 96 ALA A O 1
ATOM 733 N N . ASP A 1 97 ? -11.640 5.070 -10.221 1.00 90.81 97 ASP A N 1
ATOM 734 C CA . ASP A 1 97 ? -11.221 5.905 -11.352 1.00 90.81 97 ASP A CA 1
ATOM 735 C C . ASP A 1 97 ? -11.945 5.474 -12.635 1.00 90.81 97 ASP A C 1
ATOM 737 O O . ASP A 1 97 ? -11.444 4.703 -13.451 1.00 90.81 97 ASP A O 1
ATOM 741 N N . MET A 1 98 ? -13.142 6.018 -12.850 1.00 88.88 98 MET A N 1
ATOM 742 C CA . MET A 1 98 ? -13.949 5.715 -14.040 1.00 88.88 98 MET A CA 1
ATOM 743 C C . MET A 1 98 ? -13.401 6.323 -15.343 1.00 88.88 98 MET A C 1
ATOM 745 O O . MET A 1 98 ? -13.921 6.025 -16.416 1.00 88.88 98 MET A O 1
ATOM 749 N N . ARG A 1 99 ? -12.389 7.206 -15.287 1.00 86.00 99 ARG A N 1
ATOM 750 C CA . ARG A 1 99 ? -11.869 7.903 -16.479 1.00 86.00 99 ARG A CA 1
ATOM 751 C C . ARG A 1 99 ? -10.653 7.199 -17.056 1.00 86.00 99 ARG A C 1
ATOM 753 O O . ARG A 1 99 ?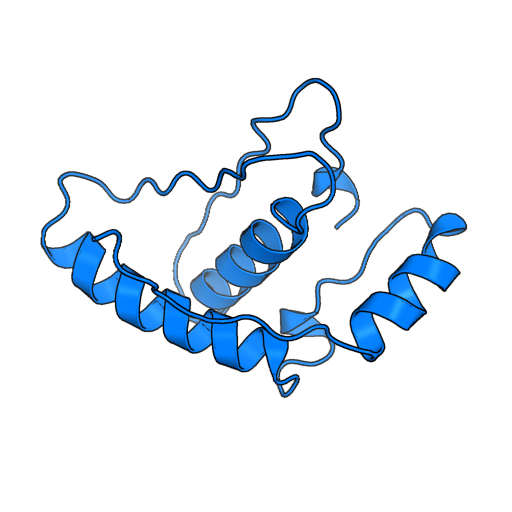 -10.563 7.023 -18.267 1.00 86.00 99 ARG A O 1
ATOM 760 N N . ARG A 1 100 ? -9.688 6.856 -16.202 1.00 82.44 100 ARG A N 1
ATOM 761 C CA . ARG A 1 100 ? -8.413 6.242 -16.602 1.00 82.44 100 ARG A CA 1
ATOM 762 C C . ARG A 1 100 ? -8.125 4.958 -15.823 1.00 82.44 100 ARG A C 1
ATOM 764 O O . ARG A 1 100 ? -6.980 4.517 -15.827 1.00 82.44 100 ARG A O 1
ATOM 771 N N . GLY A 1 101 ? -9.134 4.349 -15.198 1.00 79.44 101 GLY A N 1
ATOM 772 C CA . GLY A 1 101 ? -9.015 3.084 -14.477 1.00 79.44 101 GLY A CA 1
ATOM 773 C C . GLY A 1 101 ? -8.437 1.970 -15.345 1.00 79.44 101 GLY A C 1
ATOM 774 O O . GLY A 1 101 ? -8.954 1.628 -16.411 1.00 79.44 101 GLY A O 1
ATOM 775 N N . TYR A 1 102 ? -7.329 1.394 -14.892 1.00 83.94 102 TYR A N 1
ATOM 776 C CA . TYR A 1 102 ? -6.687 0.242 -15.528 1.00 83.94 102 TYR A CA 1
ATOM 777 C C . TYR A 1 102 ? -6.459 -0.899 -14.538 1.00 83.94 102 TYR A C 1
ATOM 779 O O . TYR A 1 102 ? -5.696 -1.818 -14.836 1.00 83.94 102 TYR A O 1
ATOM 787 N N . MET A 1 103 ? -7.120 -0.871 -13.373 1.00 86.50 103 MET A N 1
ATOM 788 C CA . MET A 1 103 ? -6.878 -1.859 -12.323 1.00 86.50 103 MET A CA 1
ATOM 789 C C . MET A 1 103 ? -7.293 -3.278 -12.740 1.00 86.50 103 MET A C 1
ATOM 791 O O . MET A 1 103 ? -6.655 -4.239 -12.335 1.00 86.50 103 MET A O 1
ATOM 795 N N . HIS A 1 104 ? -8.260 -3.406 -13.655 1.00 86.50 104 HIS A N 1
ATOM 796 C CA . HIS A 1 104 ? -8.654 -4.670 -14.297 1.00 86.50 104 HIS A CA 1
ATOM 797 C C . HIS A 1 104 ? -7.538 -5.355 -15.108 1.00 86.50 104 HIS A C 1
ATOM 799 O O . HIS A 1 104 ? -7.717 -6.483 -15.558 1.00 86.50 104 HIS A O 1
ATOM 805 N N . LYS A 1 105 ? -6.419 -4.665 -15.365 1.00 84.19 105 LYS A N 1
ATOM 806 C CA . LYS A 1 105 ? -5.254 -5.243 -16.039 1.00 84.19 105 LYS A CA 1
ATOM 807 C C . LYS A 1 105 ? -4.283 -5.904 -15.065 1.00 84.19 105 LYS A C 1
ATOM 809 O O . LYS A 1 105 ? -3.364 -6.542 -15.558 1.00 84.19 105 LYS A O 1
ATOM 814 N N . TYR A 1 106 ? -4.409 -5.706 -13.753 1.00 81.38 106 TYR A N 1
ATOM 815 C CA . TYR A 1 106 ? -3.536 -6.357 -12.767 1.00 81.38 106 TYR A CA 1
ATOM 816 C C . TYR A 1 106 ? -3.873 -7.839 -12.552 1.00 81.38 106 TYR A C 1
ATOM 818 O O . TYR A 1 106 ? -4.956 -8.270 -13.002 1.00 81.38 106 TYR A O 1
#

Sequence (106 aa):
DLPVYATVPRSPIQETRMNILKKKKSIPILAVKSSDDIAIESLRSIRTAIHFALTSAKNNIIMIAGPSPEVGKSFISTNLATIFAQGNKRVLLIDADMRRGYMHKY

Secondary structure (DSSP, 8-state):
--------PPPHHHHHHHHHHTTSS-PPPHHHH-TT-HHHHHHHHHHHHHHHHHHTSSSS------SSTTSSHHHHHHHHHHHHHHTT---------TTT--GGG-